Protein AF-A0A6A3AG78-F1 (afdb_monomer_lite)

Structure (mmCIF, N/CA/C/O backbone):
data_AF-A0A6A3AG78-F1
#
_entry.id   AF-A0A6A3AG78-F1
#
loop_
_atom_site.group_PDB
_atom_site.id
_atom_site.type_symbol
_atom_site.label_atom_id
_atom_site.label_alt_id
_atom_site.label_comp_id
_atom_site.label_asym_id
_atom_site.label_entity_id
_atom_site.label_seq_id
_atom_site.pdbx_PDB_ins_code
_atom_site.Cartn_x
_atom_site.Cartn_y
_atom_site.Cartn_z
_atom_site.occupancy
_atom_site.B_iso_or_equiv
_atom_site.auth_seq_id
_atom_site.auth_comp_id
_atom_site.auth_asym_id
_atom_site.auth_atom_id
_atom_site.pdbx_PDB_model_num
ATOM 1 N N . MET A 1 1 ? 10.551 -2.477 -1.906 1.00 83.44 1 MET A N 1
ATOM 2 C CA . MET A 1 1 ? 10.126 -1.074 -2.081 1.00 83.44 1 MET A CA 1
ATOM 3 C C . MET A 1 1 ? 9.586 -0.525 -0.767 1.00 83.44 1 MET A C 1
ATOM 5 O O . MET A 1 1 ? 8.702 -1.152 -0.188 1.00 83.44 1 MET A O 1
ATOM 9 N N . LEU A 1 2 ? 10.149 0.590 -0.291 1.00 92.81 2 LEU A N 1
ATOM 10 C CA . LEU A 1 2 ? 9.795 1.240 0.980 1.00 92.81 2 LEU A CA 1
ATOM 11 C C . LEU A 1 2 ? 8.315 1.655 1.023 1.00 92.81 2 LEU A C 1
ATOM 13 O O . LEU A 1 2 ? 7.628 1.325 1.983 1.00 92.81 2 LEU A O 1
ATOM 17 N N . LEU A 1 3 ? 7.803 2.242 -0.066 1.00 91.62 3 LEU A N 1
ATOM 18 C CA . LEU A 1 3 ? 6.406 2.679 -0.190 1.00 91.62 3 LEU A CA 1
ATOM 19 C C . LEU A 1 3 ? 5.407 1.585 0.216 1.00 91.62 3 LEU A C 1
ATOM 21 O O . LEU A 1 3 ? 4.607 1.769 1.125 1.00 91.62 3 LEU A O 1
ATOM 25 N N . ARG A 1 4 ? 5.516 0.391 -0.382 1.00 93.44 4 ARG A N 1
ATOM 26 C CA . ARG A 1 4 ? 4.621 -0.738 -0.084 1.00 93.44 4 ARG A CA 1
ATOM 27 C C . ARG A 1 4 ? 4.677 -1.181 1.383 1.00 93.44 4 ARG A C 1
ATOM 29 O O . ARG A 1 4 ? 3.673 -1.665 1.897 1.00 93.44 4 ARG A O 1
ATOM 36 N N . ARG A 1 5 ? 5.837 -1.081 2.047 1.00 95.94 5 ARG A N 1
ATOM 37 C CA . ARG A 1 5 ? 5.956 -1.418 3.478 1.00 95.94 5 ARG A CA 1
ATOM 38 C C . ARG A 1 5 ? 5.207 -0.395 4.324 1.00 95.94 5 ARG A C 1
ATOM 40 O O . ARG A 1 5 ? 4.343 -0.803 5.090 1.00 95.94 5 ARG A O 1
ATOM 47 N N . ASN A 1 6 ? 5.442 0.892 4.082 1.00 94.50 6 ASN A N 1
ATOM 48 C CA . ASN A 1 6 ? 4.790 1.976 4.815 1.00 94.50 6 ASN A CA 1
ATOM 49 C C . ASN A 1 6 ? 3.260 1.904 4.677 1.00 94.50 6 ASN A C 1
ATOM 51 O O . ASN A 1 6 ? 2.553 1.903 5.679 1.00 94.50 6 ASN A O 1
ATOM 55 N N . VAL A 1 7 ? 2.739 1.718 3.457 1.00 94.25 7 VAL A N 1
ATOM 56 C CA . VAL A 1 7 ? 1.286 1.588 3.227 1.00 94.25 7 VAL A CA 1
ATOM 57 C C . VAL A 1 7 ? 0.707 0.370 3.968 1.00 94.25 7 VAL A C 1
ATOM 59 O O . VAL A 1 7 ? -0.362 0.453 4.576 1.00 94.25 7 VAL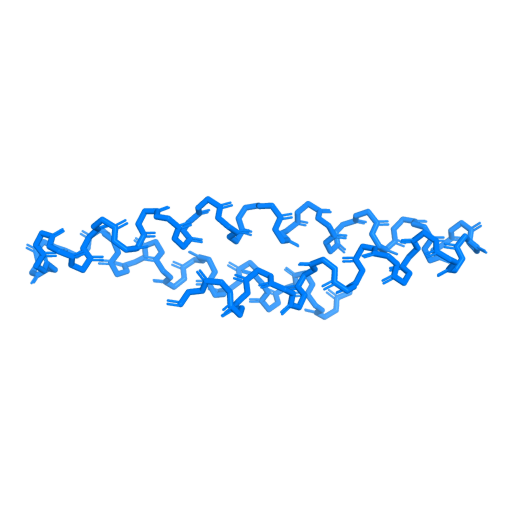 A O 1
ATOM 62 N N . LYS A 1 8 ? 1.416 -0.769 3.985 1.00 96.12 8 LYS A N 1
ATOM 63 C CA . LYS A 1 8 ? 0.995 -1.954 4.754 1.00 96.12 8 LYS A CA 1
ATOM 64 C C . LYS A 1 8 ? 0.974 -1.701 6.260 1.00 96.12 8 LYS A C 1
ATOM 66 O O . LYS A 1 8 ? 0.053 -2.168 6.932 1.00 96.12 8 LYS A O 1
ATOM 71 N N . GLU A 1 9 ? 1.975 -1.007 6.788 1.00 96.88 9 GLU A N 1
ATOM 72 C CA . GLU A 1 9 ? 2.063 -0.672 8.210 1.00 96.88 9 GLU A CA 1
ATOM 73 C C . GLU A 1 9 ? 0.938 0.275 8.626 1.00 96.88 9 GLU A C 1
ATOM 75 O O . GLU A 1 9 ? 0.225 -0.027 9.585 1.00 96.88 9 GLU A O 1
ATOM 80 N N . SER A 1 10 ? 0.686 1.333 7.850 1.00 95.12 10 SER A N 1
ATOM 81 C CA . SER A 1 10 ? -0.458 2.227 8.050 1.00 95.12 10 SER A CA 1
ATOM 82 C C . SER A 1 10 ? -1.782 1.463 8.025 1.00 95.12 10 SER A C 1
ATOM 84 O O . SER A 1 10 ? -2.581 1.594 8.950 1.00 95.12 10 SER A O 1
ATOM 86 N N . ARG A 1 11 ? -2.000 0.574 7.043 1.00 96.06 11 ARG A N 1
ATOM 87 C CA . ARG A 1 11 ? -3.215 -0.258 6.992 1.00 96.06 11 ARG A CA 1
ATOM 88 C C . ARG A 1 11 ? -3.360 -1.156 8.221 1.00 96.06 11 ARG A C 1
ATOM 90 O O . ARG A 1 11 ? -4.461 -1.334 8.740 1.00 96.06 11 ARG A O 1
ATOM 97 N N . SER A 1 12 ? -2.258 -1.745 8.684 1.00 97.56 12 SER A N 1
ATOM 98 C CA . SER A 1 12 ? -2.233 -2.566 9.900 1.00 97.56 12 SER A CA 1
ATOM 99 C C . SER A 1 12 ? -2.614 -1.742 11.132 1.00 97.56 12 SER A C 1
ATOM 101 O O . SER A 1 12 ? -3.401 -2.197 11.962 1.00 97.56 12 SER A O 1
ATOM 103 N N . TYR A 1 13 ? -2.118 -0.507 11.225 1.00 96.25 13 TYR A N 1
ATOM 104 C CA . TYR A 1 13 ? -2.467 0.425 12.291 1.00 96.25 13 TYR A CA 1
ATOM 105 C C . TYR A 1 13 ? -3.951 0.822 12.257 1.00 96.25 13 TYR A C 1
ATOM 107 O O . TYR A 1 13 ? -4.640 0.674 13.265 1.00 96.25 13 TYR A O 1
ATOM 115 N N . ILE A 1 14 ? -4.480 1.196 11.089 1.00 95.69 14 ILE A N 1
ATOM 116 C CA . ILE A 1 14 ? -5.909 1.495 10.889 1.00 95.69 14 ILE A CA 1
ATOM 117 C C . ILE A 1 14 ? -6.772 0.299 11.312 1.00 95.69 14 ILE A C 1
ATOM 119 O O . ILE A 1 14 ? -7.757 0.460 12.028 1.00 95.69 14 ILE A O 1
ATOM 123 N N . LYS A 1 15 ? -6.371 -0.931 10.963 1.00 96.75 15 LYS A N 1
ATOM 124 C CA . LYS A 1 15 ? -7.086 -2.149 11.375 1.00 96.75 15 LYS A CA 1
ATOM 125 C C . LYS A 1 15 ? -7.120 -2.326 12.897 1.00 96.75 15 LYS A C 1
ATOM 127 O O . LYS A 1 15 ? -8.125 -2.788 13.435 1.00 96.75 15 LYS A O 1
ATOM 132 N N . LYS A 1 16 ? -6.044 -1.963 13.606 1.00 96.56 16 LYS A N 1
ATOM 133 C CA . LYS A 1 16 ? -6.023 -1.975 15.080 1.00 96.56 16 LYS A CA 1
ATOM 134 C C . LYS A 1 16 ? -7.011 -0.957 15.654 1.00 96.56 16 LYS A C 1
ATOM 136 O O . LYS A 1 16 ? -7.731 -1.300 16.587 1.00 96.56 16 LYS A O 1
ATOM 141 N N . LEU A 1 17 ? -7.084 0.246 15.077 1.00 95.44 17 LEU A N 1
ATOM 142 C CA . LEU A 1 17 ? -8.062 1.267 15.470 1.00 95.44 17 LEU A CA 1
ATOM 143 C C . LEU A 1 17 ? -9.503 0.809 15.205 1.00 95.44 17 LEU A C 1
ATOM 145 O O . LEU A 1 17 ? -10.364 0.953 16.069 1.00 95.44 17 LEU A O 1
ATOM 149 N N . PHE A 1 18 ? -9.757 0.190 14.052 1.00 94.62 18 PHE A N 1
ATOM 150 C CA . PHE A 1 18 ? -11.083 -0.310 13.678 1.00 94.62 18 PHE A CA 1
ATOM 151 C C . PHE A 1 18 ? -11.585 -1.411 14.624 1.00 94.62 18 PHE A C 1
ATOM 153 O O . PHE A 1 18 ? -12.762 -1.461 14.979 1.00 94.62 18 PHE A O 1
ATOM 160 N N . ASN A 1 19 ? -10.682 -2.288 15.068 1.00 94.50 19 ASN A N 1
ATOM 161 C CA . ASN A 1 19 ? -11.002 -3.377 15.991 1.00 94.50 19 ASN A CA 1
ATOM 162 C C . ASN A 1 19 ? -11.104 -2.934 17.459 1.00 94.50 19 ASN A C 1
ATOM 164 O O . ASN A 1 19 ? -11.512 -3.730 18.309 1.00 94.50 19 ASN A O 1
ATOM 168 N N . ASN A 1 20 ? -10.736 -1.693 17.784 1.00 94.12 20 ASN A N 1
ATOM 169 C CA . ASN A 1 20 ? -10.878 -1.172 19.134 1.00 94.12 20 ASN A CA 1
ATOM 170 C C . ASN A 1 20 ? -12.366 -0.950 19.456 1.00 94.12 20 ASN A C 1
ATOM 172 O O . ASN A 1 20 ? -13.067 -0.194 18.790 1.00 94.12 20 ASN A O 1
ATOM 176 N N . LYS A 1 21 ? -12.851 -1.604 20.517 1.00 86.56 21 LYS A N 1
ATOM 177 C CA . LYS A 1 21 ? -14.253 -1.521 20.958 1.00 86.56 21 LYS A CA 1
ATOM 178 C C . LYS A 1 21 ? -14.661 -0.128 21.449 1.00 86.56 21 LYS A C 1
ATOM 180 O O . LYS A 1 21 ? -15.852 0.131 21.553 1.00 86.56 21 LYS A O 1
ATOM 185 N N . LYS A 1 22 ? -13.693 0.737 21.769 1.00 93.38 22 LYS A N 1
ATOM 186 C CA . LYS A 1 22 ? -13.926 2.118 22.221 1.00 93.38 22 LYS A CA 1
ATOM 187 C C . LYS A 1 22 ? -14.053 3.122 21.071 1.00 93.38 22 LYS A C 1
ATOM 189 O O . LYS A 1 22 ? -14.294 4.292 21.332 1.00 93.38 22 LYS A O 1
ATOM 194 N N . THR A 1 23 ? -13.848 2.692 19.828 1.00 90.88 23 THR A N 1
ATOM 195 C CA . THR A 1 23 ? -13.943 3.569 18.660 1.00 90.88 23 THR A CA 1
ATOM 196 C C . THR A 1 23 ? -15.398 3.945 18.404 1.00 90.88 23 THR A C 1
ATOM 198 O O . THR A 1 23 ? -16.251 3.066 18.268 1.00 90.88 23 THR A O 1
ATOM 201 N N . GLU A 1 24 ? -15.669 5.247 18.321 1.00 92.50 24 GLU A N 1
ATOM 202 C CA . GLU A 1 24 ? -17.009 5.765 18.055 1.00 92.50 24 GLU A CA 1
ATOM 203 C C . GLU A 1 24 ? -17.535 5.302 16.684 1.00 92.50 24 GLU A C 1
ATOM 205 O O . GLU A 1 24 ? -16.748 5.137 15.746 1.00 92.50 24 GLU A O 1
ATOM 210 N N . PRO A 1 25 ? -18.858 5.109 16.523 1.00 90.06 25 PRO A N 1
ATOM 211 C CA . PRO A 1 25 ? -19.435 4.616 15.272 1.00 90.06 25 PRO A CA 1
ATOM 212 C C . PRO A 1 25 ? -19.080 5.459 14.038 1.00 90.06 25 PRO A C 1
ATOM 214 O O . PRO A 1 25 ? -18.769 4.902 12.989 1.00 90.06 25 PRO A O 1
ATOM 217 N N . SER A 1 26 ? -19.067 6.789 14.167 1.00 88.31 26 SER A N 1
ATOM 218 C CA . SER A 1 26 ? -18.693 7.717 13.089 1.00 88.31 26 SER A CA 1
ATOM 219 C C . SER A 1 26 ? -17.240 7.522 12.643 1.00 88.31 26 SER A C 1
ATOM 221 O O . SER A 1 26 ? -16.959 7.395 11.451 1.00 88.31 26 SER A O 1
ATOM 223 N N . ILE A 1 27 ? -16.322 7.407 13.605 1.00 92.38 27 ILE A N 1
ATOM 224 C CA . ILE A 1 27 ? -14.904 7.123 13.359 1.00 92.38 27 ILE A CA 1
ATOM 225 C C . ILE A 1 27 ? -14.751 5.740 12.723 1.00 92.38 27 ILE A C 1
ATOM 227 O O . ILE A 1 27 ? -13.932 5.548 11.828 1.00 92.38 27 ILE A O 1
ATOM 231 N N . ARG A 1 28 ? -15.560 4.763 13.140 1.00 92.38 28 ARG A N 1
ATOM 232 C CA . ARG A 1 28 ? -15.506 3.400 12.609 1.00 92.38 28 ARG A CA 1
ATOM 233 C C . ARG A 1 28 ? -15.863 3.331 11.125 1.00 92.38 28 ARG A C 1
ATOM 235 O O . ARG A 1 28 ? -15.179 2.614 10.398 1.00 92.38 28 ARG A O 1
ATOM 242 N N . SER A 1 29 ? -16.867 4.085 10.677 1.00 91.31 29 SER A N 1
ATOM 243 C CA . SER A 1 29 ? -17.205 4.198 9.252 1.00 91.31 29 SER A CA 1
ATOM 244 C C . SER A 1 29 ? -16.062 4.817 8.444 1.00 91.31 29 SER A C 1
ATOM 246 O O . SER A 1 29 ? -15.708 4.294 7.392 1.00 91.31 29 SER A O 1
ATOM 248 N N . CYS A 1 30 ? -15.423 5.870 8.965 1.00 93.12 30 CYS A N 1
ATOM 249 C CA . CYS A 1 30 ? -14.236 6.461 8.338 1.00 93.12 30 CYS A CA 1
ATOM 250 C C . CYS A 1 30 ? -13.085 5.443 8.239 1.00 93.12 30 CYS A C 1
ATOM 252 O O . CYS A 1 30 ? -12.501 5.255 7.176 1.00 93.12 30 CYS A O 1
ATOM 254 N N . LEU A 1 31 ? -12.803 4.708 9.318 1.00 94.81 31 LEU A N 1
ATOM 255 C CA . LEU A 1 31 ? -11.749 3.693 9.333 1.00 94.81 31 LEU A CA 1
ATOM 256 C C . LEU A 1 31 ? -12.012 2.540 8.354 1.00 94.81 31 LEU A C 1
ATOM 258 O O . LEU A 1 31 ? -11.051 1.994 7.816 1.00 94.81 31 LEU A O 1
ATOM 262 N N . ASP A 1 32 ? -13.271 2.165 8.114 1.00 94.62 32 ASP A N 1
ATOM 263 C CA . ASP A 1 32 ? -13.605 1.165 7.094 1.00 94.62 32 ASP A CA 1
ATOM 264 C C . ASP A 1 32 ? -13.246 1.658 5.686 1.00 94.62 32 ASP A C 1
ATOM 266 O O . ASP A 1 32 ? -12.571 0.951 4.935 1.00 94.62 32 ASP A O 1
ATOM 270 N N . VAL A 1 33 ? -13.583 2.912 5.369 1.00 93.25 33 VAL A N 1
ATOM 271 C CA . VAL A 1 33 ? -13.181 3.562 4.112 1.00 93.25 33 VAL A CA 1
ATOM 272 C C . VAL A 1 33 ? -11.654 3.601 3.991 1.00 93.25 33 VAL A C 1
ATOM 274 O O . VAL A 1 33 ? -11.104 3.152 2.982 1.00 93.25 33 VAL A O 1
ATOM 277 N N . CYS A 1 34 ? -10.942 4.007 5.049 1.00 93.81 34 CYS A N 1
ATOM 278 C CA . CYS A 1 34 ? -9.478 3.970 5.082 1.00 93.81 34 CYS A CA 1
ATOM 279 C C . CYS A 1 34 ? -8.929 2.562 4.790 1.00 93.81 34 CYS A C 1
ATOM 281 O O . CYS A 1 34 ? -7.945 2.411 4.068 1.00 93.81 34 CYS A O 1
ATOM 283 N N . LEU A 1 35 ? -9.536 1.500 5.335 1.00 95.50 35 LEU A N 1
ATOM 284 C CA . LEU A 1 35 ? -9.080 0.123 5.109 1.00 95.50 35 LEU A CA 1
ATOM 285 C C . LEU A 1 35 ? -9.191 -0.313 3.645 1.00 95.50 35 LEU A C 1
ATOM 2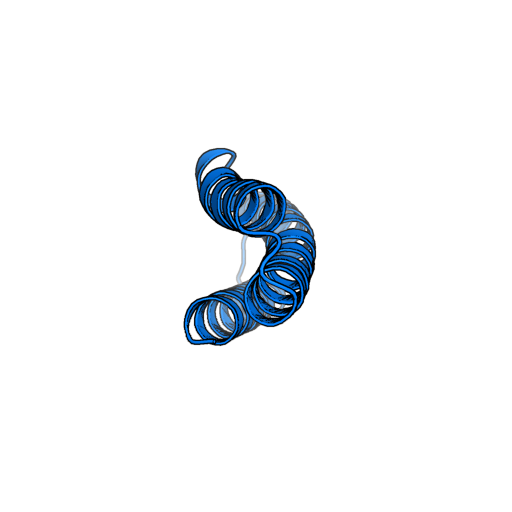87 O O . LEU A 1 35 ? -8.339 -1.096 3.196 1.00 95.50 35 LEU A O 1
ATOM 291 N N . GLN A 1 36 ? -10.219 0.163 2.939 1.00 94.44 36 GLN A N 1
ATOM 292 C CA . GLN A 1 36 ? -10.448 -0.095 1.517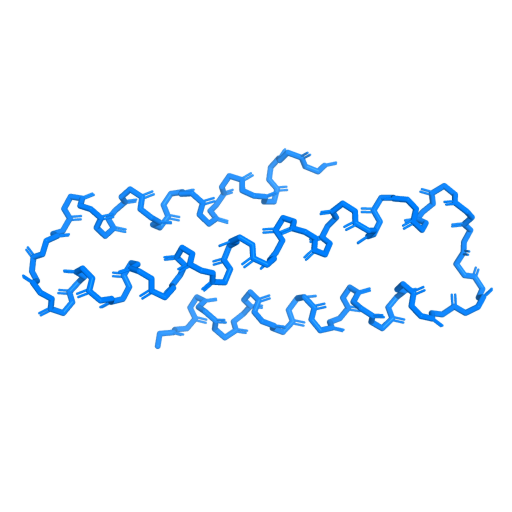 1.00 94.44 36 GLN A CA 1
ATOM 293 C C . GLN A 1 36 ? -9.455 0.695 0.657 1.00 94.44 36 GLN A C 1
ATOM 295 O O . GLN A 1 36 ? -8.733 0.103 -0.147 1.00 94.44 36 GLN A O 1
ATOM 300 N N . ILE A 1 37 ? -9.318 1.995 0.918 1.00 93.12 37 ILE A N 1
ATOM 301 C CA . ILE A 1 37 ? -8.367 2.880 0.234 1.00 93.12 37 ILE A CA 1
ATOM 302 C C . ILE A 1 37 ? -6.928 2.360 0.373 1.00 93.12 37 ILE A C 1
ATOM 304 O O . ILE A 1 37 ? -6.216 2.180 -0.614 1.00 93.12 37 ILE A O 1
ATOM 308 N N . TYR A 1 38 ? -6.499 2.010 1.588 1.00 94.94 38 TYR A N 1
ATOM 309 C CA . TYR A 1 38 ? -5.158 1.464 1.801 1.00 94.94 38 TYR A CA 1
ATOM 310 C C . TYR A 1 38 ? -4.975 0.061 1.201 1.00 94.94 38 TYR A C 1
ATOM 312 O O . TYR A 1 38 ? -3.840 -0.350 0.963 1.00 94.94 38 TYR A O 1
ATOM 320 N N . ALA A 1 39 ? -6.044 -0.709 0.967 1.00 95.06 39 ALA A N 1
ATOM 321 C CA . ALA A 1 39 ? -5.930 -1.972 0.236 1.00 95.06 39 ALA A CA 1
ATOM 322 C C . ALA A 1 39 ? -5.598 -1.728 -1.246 1.00 95.06 39 ALA A C 1
ATOM 324 O O . ALA A 1 39 ? -4.713 -2.408 -1.772 1.00 95.06 39 ALA A O 1
ATOM 325 N N . LEU A 1 40 ? -6.231 -0.728 -1.870 1.00 94.56 40 LEU A N 1
ATOM 326 C CA . LEU A 1 40 ? -5.916 -0.282 -3.232 1.00 94.56 40 LEU A CA 1
ATOM 327 C C . LEU A 1 40 ? -4.488 0.269 -3.315 1.00 94.56 40 LEU A C 1
ATOM 329 O O . LEU A 1 40 ? -3.689 -0.219 -4.105 1.00 94.56 40 LEU A O 1
ATOM 333 N N . ALA A 1 41 ? -4.089 1.141 -2.387 1.00 94.88 41 ALA A N 1
ATOM 334 C CA . ALA A 1 41 ? -2.728 1.680 -2.358 1.00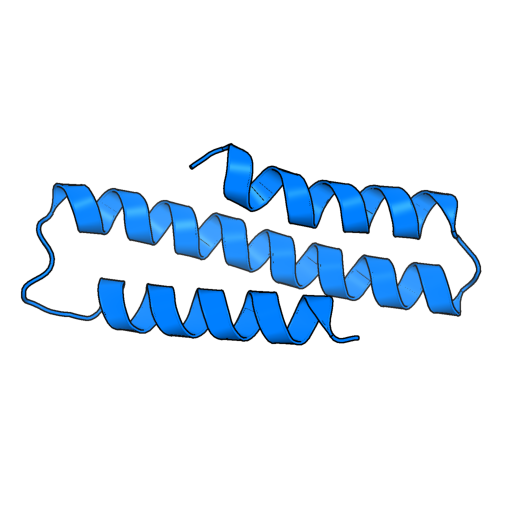 94.88 41 ALA A CA 1
ATOM 335 C C . ALA A 1 41 ? -1.635 0.592 -2.207 1.00 94.88 41 ALA A C 1
ATOM 337 O O . ALA A 1 41 ? -0.520 0.736 -2.711 1.00 94.88 41 ALA A O 1
ATOM 338 N N . ILE A 1 42 ? -1.916 -0.530 -1.527 1.00 96.31 42 ILE A N 1
ATOM 339 C CA . ILE A 1 42 ? -0.982 -1.675 -1.471 1.00 96.31 42 ILE A CA 1
ATOM 340 C C . ILE A 1 42 ? -0.851 -2.351 -2.839 1.00 96.31 42 ILE A C 1
ATOM 342 O O . ILE A 1 42 ? 0.243 -2.832 -3.164 1.00 96.31 42 ILE A O 1
ATOM 346 N N . PHE A 1 43 ? -1.953 -2.442 -3.586 1.00 96.25 43 PHE A N 1
ATOM 347 C CA . PHE A 1 43 ? -1.974 -2.962 -4.948 1.00 96.25 43 PHE A CA 1
ATOM 348 C C . PHE A 1 43 ? -1.177 -2.041 -5.878 1.00 96.25 43 PHE A C 1
ATOM 350 O O . PHE A 1 43 ? -0.212 -2.507 -6.478 1.00 96.25 43 PHE A O 1
ATOM 357 N N . ASP A 1 44 ? -1.445 -0.736 -5.880 1.00 97.12 44 ASP A N 1
ATOM 358 C CA . ASP A 1 44 ? -0.709 0.227 -6.709 1.00 97.12 44 ASP A CA 1
ATOM 359 C C . ASP A 1 44 ? 0.787 0.260 -6.378 1.00 97.12 44 ASP A C 1
ATOM 361 O O . ASP A 1 44 ? 1.635 0.199 -7.263 1.00 97.12 44 ASP A O 1
ATOM 365 N N . ALA A 1 45 ? 1.159 0.229 -5.094 1.00 96.69 45 ALA A N 1
ATOM 366 C CA . ALA A 1 45 ? 2.568 0.161 -4.701 1.00 96.69 45 ALA A CA 1
ATOM 367 C C . ALA A 1 45 ? 3.262 -1.146 -5.138 1.00 96.69 45 ALA A C 1
ATOM 369 O O . ALA A 1 45 ? 4.495 -1.212 -5.180 1.00 96.69 45 ALA A O 1
ATOM 370 N N . LYS A 1 46 ? 2.499 -2.217 -5.392 1.00 97.31 46 LYS A N 1
ATOM 371 C CA . LYS A 1 46 ? 3.013 -3.478 -5.934 1.00 97.31 46 LYS A CA 1
ATOM 372 C C . LYS A 1 46 ? 3.187 -3.376 -7.452 1.00 97.31 46 LYS A C 1
ATOM 374 O O . LYS A 1 46 ? 4.269 -3.728 -7.921 1.00 97.31 46 LYS A O 1
ATOM 379 N N . GLU A 1 47 ? 2.189 -2.872 -8.173 1.00 97.75 47 GLU A N 1
ATOM 380 C CA . GLU A 1 47 ? 2.252 -2.700 -9.631 1.00 97.75 47 GLU A CA 1
ATOM 381 C C . GLU A 1 47 ? 3.335 -1.686 -10.023 1.00 97.75 47 GLU A C 1
ATOM 383 O O . GLU A 1 47 ? 4.217 -2.026 -10.808 1.00 97.75 47 GLU A O 1
A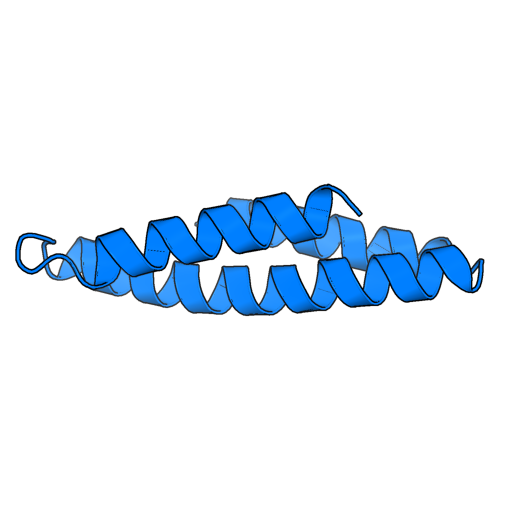TOM 388 N N . ALA A 1 48 ? 3.437 -0.551 -9.319 1.00 96.88 48 ALA A N 1
ATOM 389 C CA . ALA A 1 48 ? 4.525 0.414 -9.495 1.00 96.88 48 ALA A CA 1
ATOM 390 C C . ALA A 1 48 ? 5.922 -0.228 -9.437 1.00 96.88 48 ALA A C 1
ATOM 392 O O . ALA A 1 48 ? 6.815 0.105 -10.216 1.00 96.88 48 ALA A O 1
ATOM 393 N N . PHE A 1 49 ? 6.131 -1.169 -8.508 1.00 97.06 49 PHE A N 1
ATOM 394 C CA . PHE A 1 49 ? 7.403 -1.880 -8.390 1.00 97.06 49 PHE A CA 1
ATOM 395 C C . PHE A 1 49 ? 7.643 -2.841 -9.564 1.00 97.06 49 PHE A C 1
ATOM 397 O O . PHE A 1 49 ? 8.782 -2.999 -10.007 1.00 97.06 49 PHE A O 1
ATOM 404 N N . GLN A 1 50 ? 6.591 -3.499 -10.056 1.00 97.56 50 GLN A N 1
ATOM 405 C CA . GLN A 1 50 ? 6.668 -4.392 -11.214 1.00 97.56 50 GLN A CA 1
ATOM 406 C C . GLN A 1 50 ? 6.964 -3.607 -12.494 1.00 97.56 50 GLN A C 1
ATOM 408 O O . GLN A 1 50 ? 7.876 -3.986 -13.229 1.00 97.56 50 GLN A O 1
ATOM 413 N N . ASP A 1 51 ? 6.271 -2.493 -12.715 1.00 98.19 51 ASP A N 1
ATOM 414 C CA . ASP A 1 51 ? 6.488 -1.600 -13.854 1.00 98.19 51 ASP A CA 1
ATOM 415 C C . ASP A 1 51 ? 7.885 -0.989 -13.841 1.00 98.19 51 ASP A C 1
ATOM 417 O O . ASP A 1 51 ? 8.569 -0.982 -14.866 1.00 98.19 51 ASP A O 1
ATOM 421 N N . TYR A 1 52 ? 8.362 -0.568 -12.666 1.00 97.06 52 TYR A N 1
ATOM 422 C CA . TYR A 1 52 ? 9.722 -0.063 -12.510 1.00 97.06 52 TYR A CA 1
ATOM 423 C C . TYR A 1 52 ? 10.774 -1.105 -12.919 1.00 97.06 52 TYR A C 1
ATOM 425 O O . TYR A 1 52 ? 11.674 -0.801 -13.704 1.00 97.06 52 TYR A O 1
ATOM 433 N N . ASN A 1 53 ? 10.647 -2.352 -12.443 1.00 97.56 53 ASN A N 1
ATOM 434 C CA . ASN A 1 53 ? 11.567 -3.437 -12.810 1.00 97.56 53 ASN A CA 1
ATOM 435 C C . ASN A 1 53 ? 11.479 -3.801 -14.301 1.00 97.56 53 ASN A C 1
ATOM 437 O O . ASN A 1 53 ? 12.482 -4.184 -14.899 1.00 97.56 53 ASN A O 1
ATOM 441 N N . ALA A 1 54 ? 10.299 -3.650 -14.907 1.00 98.38 54 ALA A N 1
ATOM 442 C CA . ALA A 1 54 ? 10.079 -3.830 -16.340 1.00 98.38 54 ALA A CA 1
ATOM 443 C C . ALA A 1 54 ? 10.484 -2.605 -17.187 1.00 98.38 54 ALA A C 1
ATOM 445 O O . ALA A 1 54 ? 10.301 -2.626 -18.403 1.00 98.38 54 ALA A O 1
ATOM 446 N N . LYS A 1 55 ? 11.031 -1.545 -16.570 1.00 97.88 55 LYS A N 1
ATOM 447 C CA . LYS A 1 55 ? 11.387 -0.259 -17.201 1.00 97.88 55 LYS A CA 1
ATOM 448 C C . LYS A 1 55 ? 10.203 0.492 -17.833 1.00 97.88 55 LYS A C 1
ATOM 450 O O . LYS A 1 55 ? 10.404 1.395 -18.643 1.00 97.88 55 LYS A O 1
ATOM 455 N N . ARG A 1 56 ? 8.968 0.169 -17.438 1.00 98.25 56 ARG A N 1
ATOM 456 C CA . ARG A 1 56 ? 7.747 0.902 -17.807 1.00 98.25 56 ARG A CA 1
ATOM 457 C C . ARG A 1 56 ? 7.554 2.088 -16.864 1.00 98.25 56 ARG A C 1
ATOM 459 O O . ARG A 1 56 ? 6.675 2.100 -16.012 1.00 98.25 56 ARG A O 1
ATOM 466 N N . TYR A 1 57 ? 8.428 3.087 -16.965 1.00 96.94 57 TYR A N 1
ATOM 467 C CA . TYR A 1 57 ? 8.462 4.182 -15.988 1.00 96.94 57 TYR A CA 1
ATOM 468 C C . TYR A 1 57 ? 7.204 5.062 -15.995 1.00 96.94 57 TYR A C 1
ATOM 470 O O . TYR A 1 57 ? 6.847 5.596 -14.949 1.00 96.94 57 TYR A O 1
ATOM 478 N N . GLY A 1 58 ? 6.515 5.184 -17.136 1.00 97.69 58 GLY A N 1
ATOM 479 C CA . GLY A 1 58 ? 5.232 5.894 -17.220 1.00 97.69 58 GLY A CA 1
ATOM 480 C C . GLY A 1 58 ? 4.139 5.226 -16.380 1.00 97.69 58 GLY A C 1
ATOM 481 O O . GLY A 1 58 ? 3.486 5.889 -15.572 1.00 97.69 58 GLY A O 1
ATOM 482 N N . ASP A 1 59 ? 4.010 3.904 -16.497 1.00 97.44 59 ASP A N 1
ATOM 483 C CA . ASP A 1 59 ? 3.055 3.111 -15.712 1.00 97.44 59 ASP A CA 1
ATOM 484 C C . ASP A 1 59 ? 3.444 3.108 -14.229 1.00 97.44 59 ASP A C 1
ATOM 486 O O . ASP A 1 59 ? 2.615 3.375 -13.357 1.00 97.44 59 ASP A O 1
ATOM 490 N N . ALA A 1 60 ? 4.743 2.954 -13.939 1.00 96.81 60 ALA A N 1
ATOM 491 C CA . ALA A 1 60 ? 5.258 3.038 -12.576 1.00 96.81 60 ALA A CA 1
ATOM 492 C C . ALA A 1 60 ? 4.923 4.387 -11.917 1.00 96.81 60 ALA A C 1
ATOM 494 O O . ALA A 1 60 ? 4.487 4.420 -10.767 1.00 96.81 60 ALA A O 1
ATOM 495 N N . ASN A 1 61 ? 5.095 5.498 -12.641 1.00 95.94 61 ASN A N 1
ATOM 496 C CA . ASN A 1 61 ? 4.745 6.834 -12.163 1.00 95.94 61 ASN A CA 1
ATOM 497 C C . ASN A 1 61 ? 3.233 6.984 -11.935 1.00 95.94 61 ASN A C 1
ATOM 499 O O . ASN A 1 61 ? 2.823 7.552 -10.924 1.00 95.94 61 ASN A O 1
ATOM 503 N N . THR A 1 62 ? 2.413 6.433 -12.833 1.00 96.25 62 THR A N 1
ATOM 504 C CA . THR A 1 62 ? 0.947 6.426 -12.703 1.00 96.25 62 THR A CA 1
ATOM 505 C C . THR A 1 62 ? 0.514 5.724 -11.414 1.00 96.25 62 THR A C 1
ATOM 507 O O . THR A 1 62 ? -0.217 6.308 -10.613 1.00 96.25 62 THR A O 1
ATOM 510 N N . HIS A 1 63 ? 1.037 4.524 -11.148 1.00 95.69 63 HIS A N 1
ATOM 511 C CA . HIS A 1 63 ? 0.724 3.793 -9.919 1.00 95.69 63 HIS A CA 1
ATOM 512 C C . HIS A 1 63 ? 1.292 4.462 -8.659 1.00 95.69 63 HIS A C 1
ATOM 514 O O . HIS A 1 63 ? 0.620 4.492 -7.631 1.00 95.69 63 HIS A O 1
ATOM 520 N N . VAL A 1 64 ? 2.496 5.049 -8.701 1.00 93.81 64 VAL A N 1
ATOM 521 C CA . VAL A 1 64 ? 3.024 5.814 -7.552 1.00 93.81 64 VAL A CA 1
ATOM 522 C C . VAL A 1 64 ? 2.123 7.004 -7.223 1.00 93.81 64 VAL A C 1
ATOM 524 O O . VAL A 1 64 ? 1.854 7.243 -6.047 1.00 93.81 64 VAL A O 1
ATOM 527 N N . ASN A 1 65 ? 1.625 7.721 -8.233 1.00 92.19 65 ASN A N 1
ATOM 528 C CA . ASN A 1 65 ? 0.723 8.846 -8.013 1.00 92.19 65 ASN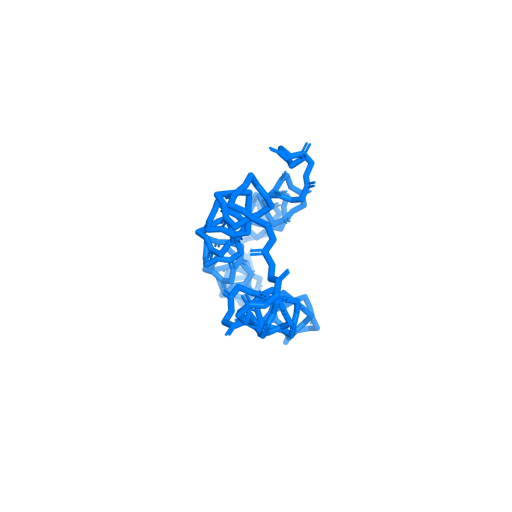 A CA 1
ATOM 529 C C . ASN A 1 65 ? -0.602 8.393 -7.377 1.00 92.19 65 ASN A C 1
ATOM 531 O O . ASN A 1 65 ? -1.061 9.011 -6.420 1.00 92.19 65 ASN A O 1
ATOM 535 N N . ALA A 1 66 ? -1.165 7.264 -7.824 1.00 90.56 66 ALA A N 1
ATOM 536 C CA . ALA A 1 66 ? -2.378 6.686 -7.238 1.00 90.56 66 ALA A CA 1
ATOM 537 C C . ALA A 1 66 ? -2.228 6.377 -5.733 1.00 90.56 66 ALA A C 1
ATOM 539 O O . ALA A 1 66 ? -3.135 6.651 -4.947 1.00 90.56 66 ALA A O 1
ATOM 540 N N . VAL A 1 67 ? -1.049 5.908 -5.297 1.00 89.94 67 VAL A N 1
ATOM 541 C CA . VAL A 1 67 ? -0.753 5.699 -3.864 1.00 89.94 67 VAL A CA 1
ATOM 542 C C . VAL A 1 67 ? -0.808 7.005 -3.062 1.00 89.94 67 VAL A C 1
ATOM 544 O O . VAL A 1 67 ? -1.179 6.974 -1.890 1.00 89.94 67 VAL A O 1
ATOM 547 N N . GLY A 1 68 ? -0.424 8.135 -3.662 1.00 77.94 68 GLY A N 1
ATOM 548 C CA . GLY A 1 68 ? -0.428 9.455 -3.022 1.00 77.94 68 GLY A CA 1
ATOM 549 C C . GLY A 1 68 ? -1.796 10.143 -2.991 1.00 77.94 68 GLY A C 1
ATOM 550 O O . GLY A 1 68 ? -2.025 10.972 -2.116 1.00 77.94 68 GLY A O 1
ATOM 551 N N . VAL A 1 69 ? -2.708 9.778 -3.897 1.00 74.69 69 VAL A N 1
ATOM 552 C CA . VAL A 1 69 ? -4.089 10.295 -3.926 1.00 74.69 69 VAL A CA 1
ATOM 553 C C . VAL A 1 69 ? -4.955 9.624 -2.858 1.00 74.69 69 VAL A C 1
ATOM 555 O O . VAL A 1 69 ? -5.752 10.287 -2.208 1.00 74.69 69 VAL A O 1
ATOM 558 N N . ALA A 1 70 ? -4.727 8.338 -2.585 1.00 63.75 70 ALA A N 1
ATOM 559 C CA . ALA A 1 70 ? -5.454 7.583 -1.562 1.00 63.75 70 ALA A CA 1
ATOM 560 C C . ALA A 1 70 ? -5.560 8.298 -0.181 1.00 63.75 70 ALA A C 1
ATOM 562 O O . ALA A 1 70 ? -6.652 8.355 0.375 1.00 63.75 70 ALA A O 1
ATOM 563 N N . PRO A 1 71 ? -4.485 8.875 0.392 1.00 57.75 71 PRO A N 1
ATOM 564 C CA . PRO A 1 71 ? -4.560 9.661 1.629 1.00 57.75 71 PRO A CA 1
ATOM 565 C C . PRO A 1 71 ? -5.214 11.048 1.513 1.00 57.75 71 PRO A C 1
ATOM 567 O O . PRO A 1 71 ? -5.521 11.625 2.548 1.00 57.75 71 PRO A O 1
ATOM 570 N N . HIS A 1 72 ? -5.342 11.612 0.307 1.00 57.66 72 HIS A N 1
ATOM 571 C CA . HIS A 1 72 ? -5.874 12.963 0.070 1.00 57.66 72 HIS A CA 1
ATOM 572 C C . HIS A 1 72 ? -7.412 12.990 0.010 1.00 57.66 72 HIS A C 1
ATOM 574 O O . HIS A 1 72 ? -8.014 14.027 0.265 1.00 57.66 72 HIS A O 1
ATOM 580 N N . ASP A 1 73 ? -8.046 11.854 -0.296 1.00 49.16 73 ASP A N 1
ATOM 581 C CA . ASP A 1 73 ? -9.510 11.703 -0.343 1.00 49.16 73 ASP A CA 1
ATOM 582 C C . ASP A 1 73 ? -10.130 11.311 1.022 1.00 49.16 73 ASP A C 1
ATOM 584 O O . ASP A 1 73 ? -11.292 10.898 1.088 1.00 49.16 73 ASP A O 1
ATOM 588 N N . LEU A 1 74 ? -9.347 11.411 2.106 1.00 53.62 74 LEU A N 1
ATOM 589 C CA . LEU A 1 74 ? -9.749 11.214 3.508 1.00 53.62 74 LEU A CA 1
ATOM 590 C C . LEU A 1 74 ? -9.934 12.554 4.223 1.00 53.62 74 LEU A C 1
ATOM 592 O O . LEU A 1 74 ? -10.898 12.644 5.017 1.00 53.62 74 LEU A O 1
#

Organism: Hibiscus syriacus (NCBI:txid106335)

Radius of gyration: 13.97 Å; chains: 1; bounding box: 31×17×40 Å

Sequence (74 aa):
MLLRRNVKESRSYIKKLFNNKKTEPSIRSCLDVCLQIYALAIFDAKEAFQDYNAKRYGDANTHVNAVGVAPHDL

Secondary structure (DSSP, 8-state):
-HHHHHHHHHHHHHHHHHT-TTS-HHHHHHHHHHHHHHHHHHHHHHHHHHHHHTT-HHHHHHHHHHHHHTTTT-

Foldseek 3Di:
DVQLVVLVVVLVVLVVQLPDPPRDPVVNVVSVLLNVLSVLLNVLCVVLVVCVVVVVNVSNVVSVVSNVVSVVVD

InterPro domains:
  IPR035513 Invertase/pectin methylesterase inhibitor domain superfamily [G3DSA:1.20.140.40] (1-73)
  IPR035513 Invertase/pectin methylesterase inhibitor domain superfamily [SSF101148] (3-70)

pLDDT: mean 91.62, std 10.38, range [49.16, 98.38]